Protein AF-L9V0P2-F1 (afdb_monomer_lite)

Sequence (142 aa):
MLIIDDPTDALTQFYTNRDPREFATKERNGAEVLAEKFRGRWRVETSYRVIKNRFLPQSGSSQIEHRMFLFGYAVLLYNMWTVANAIGADRDDDHDLGEDGKYWKAIVFLSNMIDDPGSLEIGEVPEGELSEFIEMIRKGFT

Structure (mmCIF, N/CA/C/O backbone):
data_AF-L9V0P2-F1
#
_entry.id   AF-L9V0P2-F1
#
loop_
_atom_site.group_PDB
_atom_site.id
_atom_site.type_symbol
_atom_site.label_atom_id
_atom_site.label_alt_id
_atom_site.label_comp_id
_atom_site.label_asym_id
_atom_site.label_entity_id
_atom_site.label_seq_id
_atom_site.pdbx_PDB_ins_code
_atom_site.Cartn_x
_atom_site.Cartn_y
_atom_site.Cartn_z
_atom_site.occupancy
_atom_site.B_iso_or_equiv
_atom_site.auth_seq_id
_atom_site.auth_comp_id
_atom_site.auth_asym_id
_atom_site.auth_atom_id
_atom_site.pdbx_PDB_model_num
ATOM 1 N N . MET A 1 1 ? 29.469 26.421 3.391 1.00 37.28 1 MET A N 1
ATOM 2 C CA . MET A 1 1 ? 29.342 26.051 1.969 1.00 37.28 1 MET A CA 1
ATOM 3 C C . MET A 1 1 ? 30.085 24.739 1.820 1.00 37.28 1 MET A C 1
ATOM 5 O O . MET A 1 1 ? 31.301 24.750 1.923 1.00 37.28 1 MET A O 1
ATOM 9 N N . LEU A 1 2 ? 29.371 23.612 1.790 1.00 45.75 2 LEU A N 1
ATOM 10 C CA . LEU A 1 2 ? 30.011 22.305 1.627 1.00 45.75 2 LEU A CA 1
ATOM 11 C C . LEU A 1 2 ? 30.403 22.177 0.155 1.00 45.75 2 LEU A C 1
ATOM 13 O O . LEU A 1 2 ? 29.533 22.237 -0.711 1.00 45.75 2 LEU A O 1
ATOM 17 N N . ILE A 1 3 ? 31.706 22.103 -0.105 1.00 48.41 3 ILE A N 1
ATOM 18 C CA . ILE A 1 3 ? 32.243 21.773 -1.422 1.00 48.41 3 ILE A CA 1
ATOM 19 C C . ILE A 1 3 ? 32.084 20.262 -1.571 1.00 48.41 3 ILE A C 1
ATOM 21 O O . ILE A 1 3 ? 32.562 19.504 -0.732 1.00 48.41 3 ILE A O 1
ATOM 25 N N . ILE A 1 4 ? 31.333 19.857 -2.588 1.00 49.81 4 ILE A N 1
ATOM 26 C CA . ILE A 1 4 ? 31.198 18.464 -2.994 1.00 49.81 4 ILE A CA 1
ATOM 27 C C . ILE A 1 4 ? 32.381 18.190 -3.934 1.00 49.81 4 ILE A C 1
ATOM 29 O O . ILE A 1 4 ? 32.367 18.659 -5.069 1.00 49.81 4 ILE A O 1
ATOM 33 N N . ASP A 1 5 ? 33.431 17.541 -3.422 1.00 58.62 5 ASP A N 1
ATOM 34 C CA . ASP A 1 5 ? 34.721 17.338 -4.115 1.00 58.62 5 ASP A CA 1
ATOM 35 C C . ASP A 1 5 ? 34.763 16.053 -4.973 1.00 58.62 5 ASP A C 1
ATOM 37 O O . ASP A 1 5 ? 35.694 15.863 -5.756 1.00 58.62 5 ASP A O 1
ATOM 41 N N . ASP A 1 6 ? 33.757 15.178 -4.870 1.00 55.38 6 ASP A N 1
ATOM 42 C CA . ASP A 1 6 ? 33.674 13.927 -5.629 1.00 55.38 6 ASP A CA 1
ATOM 43 C C . ASP A 1 6 ? 32.476 13.965 -6.607 1.00 55.38 6 ASP A C 1
ATOM 45 O O . ASP A 1 6 ? 31.336 14.131 -6.168 1.00 55.38 6 ASP A O 1
ATOM 49 N N . PRO A 1 7 ? 32.655 13.776 -7.933 1.00 55.78 7 PRO A N 1
ATOM 50 C CA . PRO A 1 7 ? 31.533 13.628 -8.872 1.00 55.78 7 PRO A CA 1
ATOM 51 C C . PRO A 1 7 ? 30.589 12.463 -8.515 1.00 55.78 7 PRO A C 1
ATOM 53 O O . PRO A 1 7 ? 29.471 12.389 -9.029 1.00 55.78 7 PRO A O 1
ATOM 56 N N . THR A 1 8 ? 31.014 11.572 -7.618 1.00 54.78 8 THR A N 1
ATOM 57 C CA . THR A 1 8 ? 30.221 10.466 -7.085 1.00 54.78 8 THR A CA 1
ATOM 58 C C . THR A 1 8 ? 29.308 10.851 -5.915 1.00 54.78 8 THR A C 1
ATOM 60 O O . THR A 1 8 ? 28.336 10.138 -5.668 1.00 54.78 8 THR A O 1
ATOM 63 N N . ASP A 1 9 ? 29.513 12.000 -5.265 1.00 51.75 9 ASP A N 1
ATOM 64 C CA . ASP A 1 9 ? 28.627 12.517 -4.204 1.00 51.75 9 ASP A CA 1
ATOM 65 C C . ASP A 1 9 ? 27.272 13.016 -4.748 1.00 51.75 9 ASP A C 1
ATOM 67 O O . ASP A 1 9 ? 26.305 13.170 -4.001 1.00 51.75 9 ASP A O 1
ATOM 71 N N . ALA A 1 10 ? 27.172 13.234 -6.064 1.00 56.38 10 ALA A N 1
ATOM 72 C CA . ALA A 1 10 ? 25.912 13.496 -6.764 1.00 56.38 10 ALA A CA 1
ATOM 73 C C . ALA A 1 10 ? 25.258 12.220 -7.336 1.00 56.38 10 ALA A C 1
ATOM 75 O O . ALA A 1 10 ? 24.128 12.269 -7.833 1.00 56.38 10 ALA A O 1
ATOM 76 N N . LEU A 1 11 ? 25.940 11.069 -7.284 1.00 62.38 11 LEU A N 1
ATOM 77 C CA . LEU A 1 11 ? 25.441 9.808 -7.827 1.00 62.38 11 LEU A CA 1
ATOM 78 C C . LEU A 1 11 ? 24.715 9.013 -6.736 1.00 62.38 11 LEU A C 1
ATOM 80 O O . LEU A 1 11 ? 25.303 8.549 -5.764 1.00 62.38 11 LEU A O 1
ATOM 84 N N . THR A 1 12 ? 23.411 8.795 -6.927 1.00 67.12 12 THR A N 1
ATOM 85 C CA . THR A 1 12 ? 22.655 7.832 -6.114 1.00 67.12 12 THR A CA 1
ATOM 86 C C . THR A 1 12 ? 23.135 6.419 -6.450 1.00 67.12 12 THR A C 1
ATOM 88 O O . THR A 1 12 ? 22.731 5.840 -7.458 1.00 67.12 12 THR A O 1
ATOM 91 N N . GLN A 1 13 ? 24.014 5.867 -5.616 1.00 79.06 13 GLN A N 1
ATOM 92 C CA . GLN A 1 13 ? 24.502 4.495 -5.741 1.00 79.06 13 GLN A CA 1
ATOM 93 C C . GLN A 1 13 ? 23.556 3.520 -5.030 1.00 79.06 13 GLN A C 1
ATOM 95 O O . GLN A 1 13 ? 23.033 3.816 -3.955 1.00 79.06 13 GLN A O 1
ATOM 100 N N . PHE A 1 14 ? 23.357 2.333 -5.604 1.00 80.06 14 PHE A N 1
ATOM 101 C CA . PHE A 1 14 ? 22.682 1.223 -4.933 1.00 80.06 14 PHE A CA 1
ATOM 102 C C . PHE A 1 14 ? 23.528 -0.041 -5.056 1.00 80.06 14 PHE A C 1
ATOM 104 O O . PHE A 1 14 ? 24.184 -0.274 -6.070 1.00 80.06 14 PHE A O 1
ATOM 111 N N . TYR A 1 15 ? 23.492 -0.864 -4.015 1.00 87.31 15 TYR A N 1
ATOM 112 C CA . TYR A 1 15 ? 24.230 -2.118 -3.954 1.00 87.31 15 TYR A CA 1
ATOM 113 C C . TYR A 1 15 ? 23.262 -3.282 -4.127 1.00 87.31 15 TYR A C 1
ATOM 115 O O . TYR A 1 15 ? 22.153 -3.274 -3.588 1.00 87.31 15 TYR A O 1
ATOM 123 N N . THR A 1 16 ? 23.672 -4.294 -4.882 1.00 87.00 16 THR A N 1
ATOM 124 C CA . THR A 1 16 ? 22.875 -5.497 -5.106 1.00 87.00 16 THR A CA 1
ATOM 125 C C . THR A 1 16 ? 23.779 -6.719 -5.185 1.00 87.00 16 THR A C 1
ATOM 127 O O . THR A 1 16 ? 24.930 -6.633 -5.600 1.00 87.00 16 THR A O 1
ATOM 130 N N . ASN A 1 17 ? 23.248 -7.866 -4.774 1.00 93.81 17 ASN A N 1
ATOM 131 C CA . ASN A 1 17 ? 23.884 -9.173 -4.923 1.00 93.81 17 ASN A CA 1
ATOM 132 C C . ASN A 1 17 ? 23.626 -9.808 -6.302 1.00 93.81 17 ASN A C 1
ATOM 134 O O . ASN A 1 17 ? 23.998 -10.956 -6.521 1.00 93.81 17 ASN A O 1
ATOM 138 N N . ARG A 1 18 ? 22.935 -9.098 -7.199 1.00 93.56 18 ARG A N 1
ATOM 139 C CA . ARG A 1 18 ? 22.586 -9.551 -8.546 1.00 93.56 18 ARG A CA 1
ATOM 140 C C . ARG A 1 18 ? 23.559 -8.984 -9.570 1.00 93.56 18 ARG A C 1
ATOM 142 O O . ARG A 1 18 ? 23.830 -7.787 -9.543 1.00 93.56 18 ARG A O 1
ATOM 149 N N . ASP A 1 19 ? 24.026 -9.813 -10.500 1.00 92.75 19 ASP A N 1
ATOM 150 C CA . ASP A 1 19 ? 24.838 -9.331 -11.619 1.00 92.75 19 ASP A CA 1
ATOM 151 C C . ASP A 1 19 ? 23.930 -8.600 -12.634 1.00 92.75 19 ASP A C 1
ATOM 153 O O . ASP A 1 19 ? 22.979 -9.198 -13.146 1.00 92.75 19 ASP A O 1
ATOM 157 N N . PRO A 1 20 ? 24.193 -7.318 -12.965 1.00 91.94 20 PRO A N 1
ATOM 158 C CA . PRO A 1 20 ? 23.451 -6.588 -13.991 1.00 91.94 20 PRO A CA 1
ATOM 159 C C . PRO A 1 20 ? 23.358 -7.307 -15.339 1.00 91.94 20 PRO A C 1
ATOM 161 O O . PRO A 1 20 ? 22.368 -7.147 -16.047 1.00 91.94 20 PRO A O 1
ATOM 164 N N . ARG A 1 21 ? 24.348 -8.123 -15.707 1.00 92.50 21 ARG A N 1
ATOM 165 C CA . ARG A 1 21 ? 24.365 -8.849 -16.986 1.00 92.50 21 ARG A CA 1
ATOM 166 C C . ARG A 1 21 ? 23.238 -9.874 -17.098 1.00 92.50 21 ARG A C 1
ATOM 168 O O . ARG A 1 21 ? 22.777 -10.118 -18.206 1.00 92.50 21 ARG A O 1
ATOM 175 N N . GLU A 1 22 ? 22.746 -10.406 -15.976 1.00 93.38 22 GLU A N 1
ATOM 176 C CA . GLU A 1 22 ? 21.591 -11.320 -15.938 1.00 93.38 22 GLU A CA 1
ATOM 177 C C . GLU A 1 22 ? 20.289 -10.649 -16.405 1.00 93.38 22 GLU A C 1
ATOM 179 O O . GLU A 1 22 ? 19.353 -11.327 -16.821 1.00 93.38 22 GLU A O 1
ATOM 184 N N . PHE A 1 23 ? 20.216 -9.318 -16.325 1.00 90.75 23 PHE A N 1
ATOM 185 C CA . PHE A 1 23 ? 19.019 -8.530 -16.633 1.00 90.75 23 PHE A CA 1
ATOM 186 C C . PHE A 1 23 ? 19.164 -7.702 -17.910 1.00 90.75 23 PHE A C 1
ATOM 188 O O . PHE A 1 23 ? 18.235 -6.986 -18.284 1.00 90.75 23 PHE A O 1
ATOM 195 N N . ALA A 1 24 ? 20.324 -7.768 -18.564 1.00 92.00 24 ALA A N 1
ATOM 196 C CA . ALA A 1 24 ? 20.554 -7.087 -19.824 1.00 92.00 24 ALA A CA 1
ATOM 197 C C . ALA A 1 24 ? 19.823 -7.817 -20.957 1.00 92.00 24 ALA A C 1
ATOM 199 O O . ALA A 1 24 ? 19.860 -9.043 -21.064 1.00 92.00 24 ALA A O 1
ATOM 200 N N . THR A 1 25 ? 19.182 -7.055 -21.834 1.00 90.69 25 THR A N 1
ATOM 201 C CA . THR A 1 25 ? 18.649 -7.565 -23.103 1.00 90.69 25 THR A CA 1
ATOM 202 C C . THR A 1 25 ? 19.380 -6.880 -24.252 1.00 90.69 25 THR A C 1
ATOM 204 O O . THR A 1 25 ? 20.214 -6.003 -24.031 1.00 90.69 25 THR A O 1
ATOM 207 N N . LYS A 1 26 ? 19.069 -7.247 -25.500 1.00 89.56 26 LYS A N 1
ATOM 208 C CA . LYS A 1 26 ? 19.621 -6.536 -26.667 1.00 89.56 26 LYS A CA 1
ATOM 209 C C . LYS A 1 26 ? 19.259 -5.043 -26.681 1.00 89.56 26 LYS A C 1
ATOM 211 O O . LYS A 1 26 ? 19.960 -4.268 -27.318 1.00 89.56 26 LYS A O 1
ATOM 216 N N . GLU A 1 27 ? 18.190 -4.660 -25.985 1.00 91.50 27 GLU A N 1
ATOM 217 C CA . GLU A 1 27 ? 17.589 -3.323 -26.036 1.00 91.50 27 GLU A CA 1
ATOM 218 C C . GLU A 1 27 ? 17.720 -2.545 -24.716 1.00 91.50 27 GLU A C 1
ATOM 220 O O . GLU A 1 27 ? 17.545 -1.331 -24.699 1.00 91.50 27 GLU A O 1
ATOM 225 N N . ARG A 1 28 ? 18.021 -3.215 -23.596 1.00 90.62 28 ARG A N 1
ATOM 226 C CA . ARG A 1 28 ? 18.011 -2.627 -22.245 1.00 90.62 28 ARG A CA 1
ATOM 227 C C . ARG A 1 28 ? 19.311 -2.914 -21.499 1.00 90.62 28 ARG A C 1
ATOM 229 O O . ARG A 1 28 ? 19.758 -4.061 -21.436 1.00 90.62 28 ARG A O 1
ATOM 236 N N . ASN A 1 29 ? 19.857 -1.899 -20.827 1.00 91.94 29 ASN A N 1
ATOM 237 C CA . ASN A 1 29 ? 20.961 -2.075 -19.885 1.00 91.94 29 ASN A CA 1
ATOM 238 C C . ASN A 1 29 ? 20.448 -2.721 -18.585 1.00 91.94 29 ASN A C 1
ATOM 240 O O . ASN A 1 29 ? 19.549 -2.197 -17.928 1.00 91.94 29 ASN A O 1
ATOM 244 N N . GLY A 1 30 ? 21.036 -3.843 -18.170 1.00 91.31 30 GLY A N 1
ATOM 245 C CA . GLY A 1 30 ? 20.585 -4.550 -16.972 1.00 91.31 30 GLY A CA 1
ATOM 246 C C . GLY A 1 30 ? 20.792 -3.790 -15.653 1.00 91.31 30 GLY A C 1
ATOM 247 O O . GLY A 1 30 ? 20.019 -3.984 -14.715 1.00 91.31 30 GLY A O 1
ATOM 248 N N . ALA A 1 31 ? 21.753 -2.861 -15.577 1.00 90.62 31 ALA A N 1
ATOM 249 C CA . ALA A 1 31 ? 21.914 -1.988 -14.410 1.00 90.62 31 ALA A CA 1
ATOM 250 C C . ALA A 1 31 ? 20.734 -1.013 -14.270 1.00 90.62 31 ALA A C 1
ATOM 252 O O . ALA A 1 31 ? 20.255 -0.765 -13.164 1.00 90.62 31 ALA A O 1
ATOM 253 N N . GLU A 1 32 ? 20.218 -0.513 -15.393 1.00 89.62 32 GLU A N 1
ATOM 254 C CA . GLU A 1 32 ? 19.029 0.339 -15.428 1.00 89.62 32 GLU A CA 1
ATOM 255 C C . GLU A 1 32 ? 17.773 -0.444 -15.029 1.00 89.62 32 GLU A C 1
ATOM 257 O O . GLU A 1 32 ? 16.990 0.033 -14.207 1.00 89.62 32 GLU A O 1
ATOM 262 N N . VAL A 1 33 ? 17.622 -1.679 -15.522 1.00 91.19 33 VAL A N 1
ATOM 263 C CA . VAL A 1 33 ? 16.533 -2.589 -15.118 1.00 91.19 33 VAL A CA 1
ATOM 264 C C . VAL A 1 33 ? 16.549 -2.821 -13.603 1.00 91.19 33 VAL A C 1
ATOM 266 O O . VAL A 1 33 ? 15.508 -2.780 -12.944 1.00 91.19 33 VAL A O 1
ATOM 269 N N . LEU A 1 34 ? 17.727 -3.050 -13.019 1.00 91.88 34 LEU A N 1
ATOM 270 C CA . LEU A 1 34 ? 17.871 -3.207 -11.571 1.00 91.88 34 LEU A CA 1
ATOM 271 C C . LEU A 1 34 ? 17.561 -1.909 -10.815 1.00 91.88 34 LEU A C 1
ATOM 273 O O . LEU A 1 34 ? 16.884 -1.959 -9.788 1.00 91.88 34 LEU A O 1
ATOM 277 N N . ALA A 1 35 ? 17.980 -0.753 -11.334 1.00 89.25 35 ALA A N 1
ATOM 278 C CA . ALA A 1 35 ? 17.664 0.545 -10.746 1.00 89.25 35 ALA A CA 1
ATOM 279 C C . ALA A 1 35 ? 16.150 0.830 -10.754 1.00 89.25 35 ALA A C 1
ATOM 281 O O . ALA A 1 35 ? 15.601 1.304 -9.761 1.00 89.25 35 ALA A O 1
ATOM 282 N N . GLU A 1 36 ? 15.440 0.519 -11.841 1.00 88.12 36 GLU A N 1
ATOM 283 C CA . GLU A 1 36 ? 13.973 0.603 -11.914 1.00 88.12 36 GLU A CA 1
ATOM 284 C C . GLU A 1 36 ? 13.296 -0.291 -10.876 1.00 88.12 36 GLU A C 1
ATOM 286 O O . GLU A 1 36 ? 12.422 0.168 -10.137 1.00 88.12 36 GLU A O 1
ATOM 291 N N . LYS A 1 37 ? 13.748 -1.543 -10.748 1.00 88.44 37 LYS A N 1
ATOM 292 C CA . LYS A 1 37 ? 13.254 -2.453 -9.705 1.00 88.44 37 LYS A CA 1
ATOM 293 C C . LYS A 1 37 ? 13.506 -1.892 -8.306 1.00 88.44 37 LYS A C 1
ATOM 295 O O . LYS A 1 37 ? 12.610 -1.941 -7.465 1.00 88.44 37 LYS A O 1
ATOM 300 N N . PHE A 1 38 ? 14.680 -1.307 -8.065 1.00 88.69 38 PHE A N 1
ATOM 301 C CA . PHE A 1 38 ? 15.011 -0.676 -6.788 1.00 88.69 38 PHE A CA 1
ATOM 302 C C . PHE A 1 38 ? 14.101 0.520 -6.474 1.00 88.69 38 PHE A C 1
ATOM 304 O O . PHE A 1 38 ? 13.636 0.653 -5.340 1.00 88.69 38 PHE A O 1
ATOM 311 N N . ARG A 1 39 ? 13.749 1.345 -7.470 1.00 86.06 39 ARG A N 1
ATOM 312 C CA . ARG A 1 39 ? 12.770 2.441 -7.303 1.00 86.06 39 ARG A CA 1
ATOM 313 C C . ARG A 1 39 ? 11.397 1.935 -6.851 1.00 86.06 39 ARG A C 1
ATOM 315 O O . ARG A 1 39 ? 10.708 2.635 -6.108 1.00 86.06 39 ARG A O 1
ATOM 322 N N . GLY A 1 40 ? 11.038 0.694 -7.188 1.00 84.25 40 GLY A N 1
ATOM 323 C CA . GLY A 1 40 ? 9.845 0.010 -6.678 1.00 84.25 40 GLY A CA 1
ATOM 324 C C . GLY A 1 40 ? 9.732 -0.012 -5.145 1.00 84.25 40 GLY A C 1
ATOM 325 O O . GLY A 1 40 ? 8.617 -0.032 -4.625 1.00 84.25 40 GLY A O 1
ATOM 326 N N . ARG A 1 41 ? 10.847 0.103 -4.405 1.00 86.00 41 ARG A N 1
ATOM 327 C CA . ARG A 1 41 ? 10.872 0.239 -2.934 1.00 86.00 41 ARG A CA 1
ATOM 328 C C . ARG A 1 41 ? 9.991 1.383 -2.430 1.00 86.00 41 ARG A C 1
ATOM 330 O O . ARG A 1 41 ? 9.335 1.239 -1.401 1.00 86.00 41 ARG A O 1
ATOM 337 N N . TRP A 1 42 ? 9.939 2.500 -3.159 1.00 87.31 42 TRP A N 1
ATOM 338 C CA . TRP A 1 42 ? 9.136 3.664 -2.772 1.00 87.31 42 TRP A CA 1
ATOM 339 C C . TRP A 1 42 ? 7.640 3.339 -2.676 1.00 87.31 42 TRP A C 1
ATOM 341 O O . TRP A 1 42 ? 6.929 3.905 -1.843 1.00 87.31 42 TRP A O 1
ATOM 351 N N . ARG A 1 43 ? 7.154 2.372 -3.468 1.00 84.75 43 ARG A N 1
ATOM 352 C CA . ARG A 1 43 ? 5.760 1.908 -3.400 1.00 84.75 4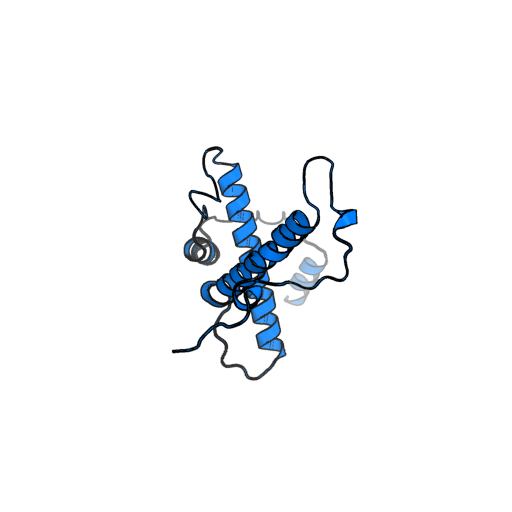3 ARG A CA 1
ATOM 353 C C . ARG A 1 43 ? 5.445 1.288 -2.040 1.00 84.75 43 ARG A C 1
ATOM 355 O O . ARG A 1 43 ? 4.370 1.536 -1.496 1.00 84.75 43 ARG A O 1
ATOM 362 N N . VAL A 1 44 ? 6.392 0.550 -1.458 1.00 87.12 44 VAL A N 1
ATOM 363 C CA . VAL A 1 44 ? 6.246 -0.042 -0.119 1.00 87.12 44 VAL A CA 1
ATOM 364 C C . VAL A 1 44 ? 6.151 1.057 0.935 1.00 87.12 44 VAL A C 1
ATOM 366 O O . VAL A 1 44 ? 5.216 1.063 1.729 1.00 87.12 44 VAL A O 1
ATOM 369 N N . GLU A 1 45 ? 7.060 2.032 0.906 1.00 89.69 45 GLU A N 1
ATOM 370 C CA . GLU A 1 45 ? 7.040 3.156 1.851 1.00 89.69 45 GLU A CA 1
ATOM 371 C C . GLU A 1 45 ? 5.737 3.963 1.755 1.00 89.69 45 GLU A C 1
ATOM 373 O O . GLU A 1 45 ? 5.116 4.294 2.768 1.00 89.69 45 GLU A O 1
ATOM 378 N N . THR A 1 46 ? 5.288 4.227 0.528 1.00 89.75 46 THR A N 1
ATOM 379 C CA . THR A 1 46 ? 4.017 4.907 0.262 1.00 89.75 46 THR A CA 1
ATOM 380 C C . THR A 1 46 ? 2.843 4.129 0.857 1.00 89.75 46 THR A C 1
ATOM 382 O O . THR A 1 46 ? 2.006 4.712 1.546 1.00 89.75 46 THR A O 1
ATOM 385 N N . SER A 1 47 ? 2.814 2.809 0.669 1.00 91.06 47 SER A N 1
ATOM 386 C CA . SER A 1 47 ? 1.768 1.934 1.213 1.00 91.06 47 SER A CA 1
ATOM 387 C C . SER A 1 47 ? 1.757 1.960 2.744 1.00 91.06 47 SER A C 1
ATOM 389 O O . SER A 1 47 ? 0.715 2.206 3.349 1.00 91.06 47 SER A O 1
ATOM 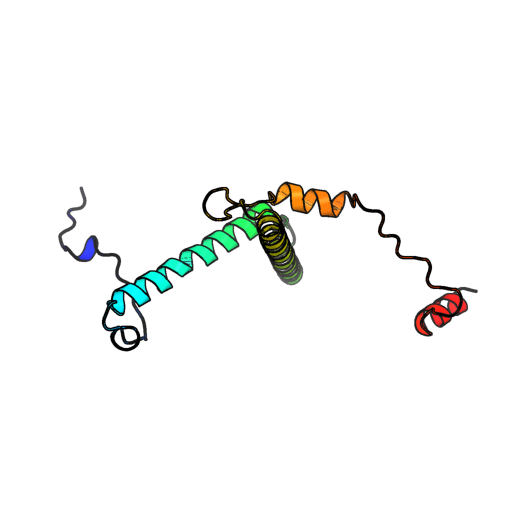391 N N . TYR A 1 48 ? 2.926 1.833 3.382 1.00 93.19 48 TYR A N 1
ATOM 392 C CA . TYR A 1 48 ? 3.064 1.941 4.839 1.00 93.19 48 TYR A CA 1
ATOM 393 C C . TYR A 1 48 ? 2.581 3.287 5.382 1.00 93.19 48 TYR A C 1
ATOM 395 O O . TYR A 1 48 ? 1.916 3.340 6.418 1.00 93.19 48 TYR A O 1
ATOM 403 N N . ARG A 1 49 ? 2.883 4.384 4.681 1.00 94.00 49 ARG A N 1
ATOM 404 C CA . ARG A 1 49 ? 2.432 5.728 5.057 1.00 94.00 49 ARG A CA 1
ATOM 405 C C . ARG A 1 49 ? 0.912 5.840 5.024 1.00 94.00 49 ARG A C 1
ATOM 407 O O . ARG A 1 49 ? 0.327 6.422 5.934 1.00 94.00 49 ARG A O 1
ATOM 414 N N . VAL A 1 50 ? 0.272 5.267 4.007 1.00 94.31 50 VAL A N 1
ATOM 415 C CA . VAL A 1 50 ? -1.191 5.238 3.899 1.00 94.31 50 VAL A CA 1
ATOM 416 C C . VAL A 1 50 ? -1.797 4.381 5.007 1.00 94.31 50 VAL A C 1
ATOM 418 O O . VAL A 1 50 ? -2.688 4.865 5.701 1.00 94.31 50 VAL A O 1
ATOM 421 N N . ILE A 1 51 ? -1.283 3.168 5.236 1.00 95.56 51 ILE A N 1
ATOM 422 C CA . ILE A 1 51 ? -1.741 2.283 6.319 1.00 95.56 51 ILE A CA 1
ATOM 423 C C . ILE A 1 51 ? -1.690 3.025 7.655 1.00 95.56 51 ILE A C 1
ATOM 425 O O . ILE A 1 51 ? -2.708 3.153 8.331 1.00 95.56 51 ILE A O 1
ATOM 429 N N . LYS A 1 52 ? -0.534 3.602 8.001 1.00 93.31 52 LYS A N 1
ATOM 430 C CA . LYS A 1 52 ? -0.332 4.294 9.279 1.00 93.31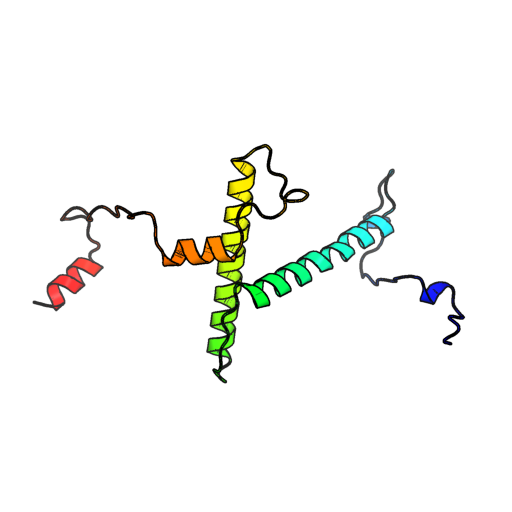 52 LYS A CA 1
ATOM 431 C C . LYS A 1 52 ? -1.242 5.512 9.457 1.00 93.31 52 LYS A C 1
ATOM 433 O O . LYS A 1 52 ? -1.712 5.752 10.561 1.00 93.31 52 LYS A O 1
ATOM 438 N N . ASN A 1 53 ? -1.464 6.289 8.398 1.00 94.50 53 ASN A N 1
ATOM 439 C CA . ASN A 1 53 ? -2.154 7.577 8.505 1.00 94.50 53 ASN A CA 1
ATOM 440 C C . ASN A 1 53 ? -3.661 7.502 8.236 1.00 94.50 53 ASN A C 1
ATOM 442 O O . ASN A 1 53 ? -4.365 8.470 8.518 1.00 94.50 53 ASN A O 1
ATOM 446 N N . ARG A 1 54 ? -4.151 6.418 7.620 1.00 94.50 54 ARG A N 1
ATOM 447 C CA . ARG A 1 54 ? -5.553 6.291 7.191 1.00 94.50 54 ARG A CA 1
ATOM 448 C C . ARG A 1 54 ? -6.276 5.088 7.784 1.00 94.50 54 ARG A C 1
ATOM 450 O O . ARG A 1 54 ? -7.479 5.183 7.968 1.00 94.50 54 ARG A O 1
ATOM 457 N N . PHE A 1 55 ? -5.568 3.995 8.067 1.00 95.00 55 PHE A N 1
ATOM 458 C CA . PHE A 1 55 ? -6.185 2.724 8.466 1.00 95.00 55 PHE A CA 1
ATOM 459 C C . PHE A 1 55 ? -5.819 2.286 9.882 1.00 95.00 55 PHE A C 1
ATOM 461 O O . PHE A 1 55 ? -6.609 1.605 10.523 1.00 95.00 55 PHE A O 1
ATOM 468 N N . LEU A 1 56 ? -4.633 2.652 10.374 1.00 94.75 56 LEU A N 1
ATOM 469 C CA . LEU A 1 56 ? -4.172 2.258 11.698 1.00 94.75 56 LEU A CA 1
ATOM 470 C C . LEU A 1 56 ? -4.857 3.102 12.785 1.00 94.75 56 LEU A C 1
ATOM 472 O O . LEU A 1 56 ? -4.585 4.303 12.872 1.00 94.75 56 LEU A O 1
ATOM 476 N N . PRO A 1 57 ? -5.698 2.503 13.648 1.00 90.31 57 PRO A N 1
ATOM 477 C CA . PRO A 1 57 ? -6.259 3.220 14.783 1.00 90.31 57 PRO A CA 1
ATOM 478 C C . PRO A 1 57 ? -5.168 3.577 15.797 1.00 90.31 57 PRO A C 1
ATOM 480 O O . PRO A 1 57 ? -4.225 2.816 16.038 1.00 90.31 57 PRO A O 1
ATOM 483 N N . GLN A 1 58 ? -5.310 4.742 16.427 1.00 88.12 58 GLN A N 1
ATOM 484 C CA . GLN A 1 58 ? -4.444 5.125 17.536 1.00 88.12 58 GLN A CA 1
ATOM 485 C C . GLN A 1 58 ? -4.740 4.239 18.751 1.00 88.12 58 GLN A C 1
ATOM 487 O O . GLN A 1 58 ? -5.892 4.067 19.139 1.00 88.12 58 GLN A O 1
ATOM 492 N N . SER A 1 59 ? -3.693 3.684 19.364 1.00 86.56 59 SER A N 1
ATOM 493 C CA . SER A 1 59 ? -3.807 2.849 20.561 1.00 86.56 59 SER A CA 1
ATOM 494 C C . SER A 1 59 ? -2.892 3.358 21.664 1.00 86.56 59 SER A C 1
ATOM 496 O O . SER A 1 59 ? -1.696 3.552 21.449 1.00 86.56 59 SER A O 1
ATOM 498 N N . GLY A 1 60 ? -3.457 3.536 22.859 1.00 87.81 60 GLY A N 1
ATOM 499 C CA . GLY A 1 60 ? -2.707 3.816 24.086 1.00 87.81 60 GLY A CA 1
ATOM 500 C C . GLY A 1 60 ? -2.211 2.558 24.808 1.00 87.81 60 GLY A C 1
ATOM 501 O O . GLY A 1 60 ? -1.530 2.672 25.823 1.00 87.81 60 GLY A O 1
ATOM 502 N N . SER A 1 61 ? -2.542 1.356 24.318 1.00 89.19 61 SER A N 1
ATOM 503 C CA . SER A 1 61 ? -2.176 0.104 24.992 1.00 89.19 61 SER A CA 1
ATOM 504 C C . SER A 1 61 ? -0.659 -0.106 24.990 1.00 89.19 61 SER A C 1
ATOM 506 O O . SER A 1 61 ? -0.000 0.103 23.969 1.00 89.19 61 SER A O 1
ATOM 508 N N . SER A 1 62 ? -0.086 -0.534 26.115 1.00 89.75 62 SER A N 1
ATOM 509 C CA . SER A 1 62 ? 1.333 -0.911 26.229 1.00 89.75 62 SER A CA 1
ATOM 510 C C . SER A 1 62 ? 1.617 -2.342 25.763 1.00 89.75 62 SER A C 1
ATOM 512 O O . SER A 1 62 ? 2.770 -2.675 25.503 1.00 89.75 62 SER A O 1
ATOM 514 N N . GLN A 1 63 ? 0.577 -3.168 25.634 1.00 94.88 63 GLN A N 1
ATOM 515 C CA . GLN A 1 63 ? 0.677 -4.575 25.249 1.00 94.88 63 GLN A CA 1
ATOM 516 C C . GLN A 1 63 ? 0.954 -4.706 23.746 1.00 94.88 63 GLN A C 1
ATOM 518 O O . GLN A 1 63 ? 0.283 -4.083 22.914 1.00 94.88 63 GLN A O 1
ATOM 523 N N . ILE A 1 64 ? 1.965 -5.502 23.396 1.00 93.00 64 ILE A N 1
ATOM 524 C CA . ILE A 1 64 ? 2.434 -5.656 22.015 1.00 93.00 64 ILE A CA 1
ATOM 525 C C . ILE A 1 64 ? 1.417 -6.413 21.160 1.00 93.00 64 ILE A C 1
ATOM 527 O O . ILE A 1 64 ? 1.235 -6.094 19.990 1.00 93.00 64 ILE A O 1
ATOM 531 N N . GLU A 1 65 ? 0.697 -7.348 21.764 1.00 94.50 65 GLU A N 1
ATOM 532 C CA . GLU A 1 65 ? -0.321 -8.202 21.163 1.00 94.50 65 GLU A CA 1
ATOM 533 C C . GLU A 1 65 ? -1.442 -7.351 20.562 1.00 94.50 65 GLU A C 1
ATOM 535 O O . GLU A 1 65 ? -1.791 -7.508 19.392 1.00 94.50 65 GLU A O 1
ATOM 540 N N . HIS A 1 66 ? -1.931 -6.362 21.318 1.00 93.38 66 HIS A N 1
ATOM 541 C CA . HIS A 1 66 ? -2.939 -5.421 20.834 1.00 93.38 66 HIS A CA 1
ATOM 542 C C . HIS A 1 66 ? -2.415 -4.566 19.680 1.00 93.38 66 HIS A C 1
ATOM 544 O O . HIS A 1 66 ? -3.119 -4.352 18.697 1.00 93.38 66 HIS A O 1
ATOM 550 N N . ARG A 1 67 ? -1.169 -4.082 19.761 1.00 94.00 67 ARG A N 1
ATOM 551 C CA . ARG A 1 67 ? -0.575 -3.268 18.687 1.00 94.00 67 ARG A CA 1
ATOM 552 C C . ARG A 1 67 ? -0.380 -4.079 17.408 1.00 94.00 67 ARG A C 1
ATOM 554 O O . ARG A 1 67 ? -0.643 -3.560 16.326 1.00 94.00 67 ARG A O 1
ATOM 561 N N . MET A 1 68 ? 0.032 -5.339 17.532 1.00 94.50 68 MET A N 1
ATOM 562 C CA . MET A 1 68 ? 0.192 -6.258 16.406 1.00 94.50 68 MET A CA 1
ATOM 563 C C . MET A 1 68 ? -1.151 -6.616 15.776 1.00 94.50 68 MET A C 1
ATOM 565 O O . MET A 1 68 ? -1.268 -6.579 14.553 1.00 94.50 68 MET A O 1
ATOM 569 N N . PHE A 1 69 ? -2.176 -6.881 16.589 1.00 95.31 69 PHE A N 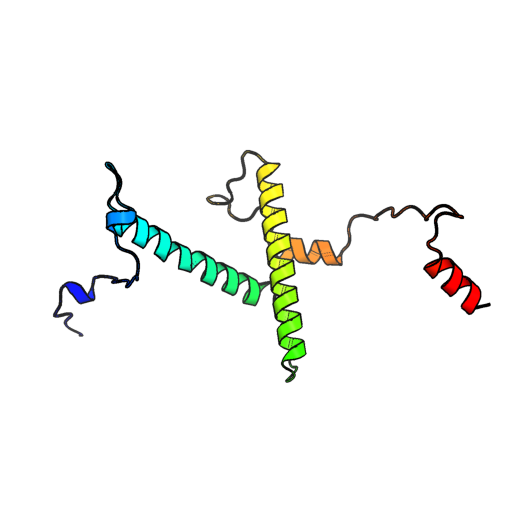1
ATOM 570 C CA . PHE A 1 69 ? -3.533 -7.100 16.097 1.00 95.31 69 PHE A CA 1
ATOM 571 C C . PHE A 1 69 ? -4.048 -5.889 15.310 1.00 95.31 69 PHE A C 1
ATOM 573 O O . PHE A 1 69 ? -4.456 -6.033 14.160 1.00 95.31 69 PHE A O 1
ATOM 580 N N . LEU A 1 70 ? -3.965 -4.682 15.884 1.00 95.19 70 LEU A N 1
ATOM 581 C CA . LEU A 1 70 ? -4.424 -3.455 15.224 1.00 95.19 70 LEU A CA 1
ATOM 582 C C . LEU A 1 70 ? -3.640 -3.160 13.942 1.00 95.19 70 LEU A C 1
ATOM 584 O O . LEU A 1 70 ? -4.220 -2.701 12.960 1.00 95.19 70 LEU A O 1
ATOM 588 N N . PHE A 1 71 ? -2.338 -3.448 13.926 1.00 94.56 71 PHE A N 1
ATOM 589 C CA . PHE A 1 71 ? -1.532 -3.334 12.717 1.00 94.56 71 PHE A CA 1
ATOM 590 C C . PHE A 1 71 ? -1.972 -4.331 11.638 1.00 94.56 71 PHE A C 1
ATOM 592 O O . PHE A 1 71 ? -2.202 -3.924 10.501 1.00 94.56 71 PHE A O 1
ATOM 599 N N . GLY A 1 72 ? -2.148 -5.610 11.983 1.00 96.38 72 GLY A N 1
ATOM 600 C CA . GLY A 1 72 ? -2.640 -6.627 11.050 1.00 96.38 72 GLY A CA 1
ATOM 601 C C . GLY A 1 72 ? -4.027 -6.289 10.499 1.00 96.38 72 GLY A C 1
ATOM 602 O O . GLY A 1 72 ? -4.261 -6.389 9.295 1.00 96.38 72 GLY A O 1
ATOM 603 N N . TYR A 1 73 ? -4.918 -5.791 11.355 1.00 95.31 73 TYR A N 1
ATOM 604 C CA . TYR A 1 73 ? -6.245 -5.329 10.962 1.00 95.31 73 TYR A CA 1
ATOM 605 C C . TYR A 1 73 ? -6.189 -4.126 10.006 1.00 95.31 73 TYR A C 1
ATOM 607 O O . TYR A 1 73 ? -6.866 -4.109 8.979 1.00 95.31 73 TYR A O 1
ATOM 615 N N . ALA A 1 74 ? -5.318 -3.150 10.273 1.00 96.25 74 ALA A N 1
ATOM 616 C CA . ALA A 1 74 ? -5.104 -2.008 9.384 1.00 96.25 74 ALA A CA 1
ATOM 617 C C . ALA A 1 74 ? -4.574 -2.422 7.999 1.00 96.25 74 ALA A C 1
ATOM 619 O O . ALA A 1 74 ? -4.999 -1.868 6.984 1.00 96.25 74 ALA A O 1
ATOM 620 N N . VAL A 1 75 ? -3.671 -3.409 7.943 1.00 96.81 75 VAL A N 1
ATOM 621 C CA . VAL A 1 75 ? -3.176 -3.985 6.681 1.00 96.81 75 VAL A CA 1
ATOM 622 C C . VAL A 1 75 ? -4.312 -4.659 5.909 1.00 96.81 75 VAL A C 1
ATOM 624 O O . VAL A 1 75 ? -4.433 -4.449 4.703 1.00 96.81 75 VAL A O 1
ATOM 627 N N . LEU A 1 76 ? -5.172 -5.422 6.590 1.00 96.12 76 LEU A N 1
ATOM 628 C CA . LEU A 1 76 ? -6.331 -6.064 5.968 1.00 96.12 76 LEU A CA 1
ATOM 629 C C . LEU A 1 76 ? -7.278 -5.029 5.339 1.00 96.12 76 LEU A C 1
ATOM 631 O O . LEU A 1 76 ? -7.636 -5.165 4.169 1.00 96.12 76 LEU A O 1
ATOM 635 N N . LEU A 1 77 ? -7.629 -3.967 6.072 1.00 95.69 77 LEU A N 1
ATOM 636 C CA . LEU A 1 77 ? -8.488 -2.890 5.560 1.00 95.69 77 LEU A CA 1
ATOM 637 C C . LEU A 1 77 ? -7.871 -2.174 4.355 1.00 95.69 77 LEU A C 1
ATOM 639 O O . LEU A 1 77 ? -8.560 -1.920 3.368 1.00 95.69 77 LEU A O 1
ATOM 643 N N . TYR A 1 78 ? -6.567 -1.892 4.398 1.00 95.94 78 TYR A N 1
ATOM 644 C CA . TYR A 1 78 ? -5.846 -1.305 3.269 1.00 95.94 78 TYR A CA 1
ATOM 645 C C . TYR A 1 78 ? -5.874 -2.205 2.024 1.00 95.94 78 TYR A C 1
ATOM 647 O O . TYR A 1 78 ? -6.061 -1.713 0.907 1.00 95.94 78 TYR A O 1
ATOM 655 N N . ASN A 1 79 ? -5.718 -3.519 2.202 1.00 95.50 79 ASN A N 1
ATOM 656 C CA . ASN A 1 79 ? -5.776 -4.477 1.102 1.00 95.50 79 ASN A CA 1
ATOM 657 C C . ASN A 1 79 ? -7.180 -4.531 0.487 1.00 95.50 79 ASN A C 1
ATOM 659 O O . ASN A 1 79 ? -7.303 -4.440 -0.733 1.00 95.50 79 ASN A O 1
ATOM 663 N N . MET A 1 80 ? -8.233 -4.592 1.309 1.00 95.69 80 MET A N 1
ATOM 664 C CA . MET A 1 80 ? -9.619 -4.547 0.824 1.00 95.69 80 MET A CA 1
ATOM 665 C C . MET A 1 80 ? -9.911 -3.248 0.069 1.00 95.69 80 MET A C 1
ATOM 667 O O . MET A 1 80 ? -10.467 -3.283 -1.025 1.00 95.69 80 MET A O 1
ATOM 671 N N . TRP A 1 81 ? -9.467 -2.106 0.598 1.00 95.62 81 TRP A N 1
ATOM 672 C CA . TRP A 1 81 ? -9.590 -0.818 -0.080 1.00 95.62 81 TRP A CA 1
ATOM 673 C C . TRP A 1 81 ? -8.854 -0.791 -1.426 1.00 95.62 81 TRP A C 1
ATOM 675 O O . TRP A 1 81 ? -9.370 -0.257 -2.408 1.00 95.62 81 TRP A O 1
ATOM 685 N N . THR A 1 82 ? -7.661 -1.384 -1.502 1.00 94.19 82 THR A N 1
ATOM 686 C CA . THR A 1 82 ? -6.884 -1.474 -2.748 1.00 94.19 82 THR A CA 1
ATOM 687 C C . THR A 1 82 ? -7.608 -2.317 -3.795 1.00 94.19 82 THR A C 1
ATOM 689 O O . THR A 1 82 ? -7.705 -1.892 -4.944 1.00 94.19 82 THR A O 1
ATOM 692 N N . VAL A 1 83 ? -8.170 -3.461 -3.394 1.00 94.69 83 VAL A N 1
ATOM 693 C CA . VAL A 1 83 ? -8.979 -4.321 -4.270 1.00 94.69 83 VAL A CA 1
ATOM 694 C C . VAL A 1 83 ? -10.247 -3.600 -4.728 1.00 94.69 83 VAL A C 1
ATOM 696 O O . VAL A 1 83 ? -10.548 -3.607 -5.915 1.00 94.69 83 VAL A O 1
ATOM 699 N N . ALA A 1 84 ? -10.952 -2.911 -3.828 1.00 93.06 84 ALA A N 1
ATOM 700 C CA . ALA A 1 84 ? -12.144 -2.141 -4.180 1.00 93.06 84 ALA A CA 1
ATOM 701 C C . ALA A 1 84 ? -11.846 -1.037 -5.209 1.00 93.06 84 ALA A C 1
ATOM 703 O O . ALA A 1 84 ? -12.636 -0.825 -6.122 1.00 93.06 84 ALA A O 1
ATOM 704 N N . ASN A 1 85 ? -10.694 -0.368 -5.097 1.00 93.75 85 ASN A N 1
ATOM 705 C CA . ASN A 1 85 ? -10.251 0.610 -6.093 1.00 93.75 85 ASN A CA 1
ATOM 706 C C . ASN A 1 85 ? -9.911 -0.030 -7.439 1.00 93.75 85 ASN A C 1
ATOM 708 O O . ASN A 1 85 ? -10.215 0.562 -8.465 1.00 93.75 85 ASN A O 1
ATOM 712 N N . ALA A 1 86 ? -9.284 -1.209 -7.434 1.00 91.62 86 ALA A N 1
ATOM 713 C CA . ALA A 1 86 ? -8.980 -1.934 -8.663 1.00 91.62 86 ALA A CA 1
ATOM 714 C C . ALA A 1 86 ? -10.262 -2.374 -9.381 1.00 91.62 86 ALA A C 1
ATOM 716 O O . ALA A 1 86 ? -10.402 -2.118 -10.565 1.00 91.62 86 ALA A O 1
ATOM 717 N N . ILE A 1 87 ? -11.224 -2.951 -8.653 1.00 93.06 87 ILE A N 1
ATOM 718 C CA . ILE A 1 87 ? -12.533 -3.344 -9.201 1.00 93.06 87 ILE A CA 1
ATOM 719 C C . ILE A 1 87 ? -13.321 -2.121 -9.682 1.00 93.06 87 ILE A C 1
ATOM 721 O O . ILE A 1 87 ? -14.030 -2.195 -10.676 1.00 93.06 87 ILE A O 1
ATOM 725 N N . GLY A 1 88 ? -13.247 -1.009 -8.951 1.00 91.50 88 GLY A N 1
ATOM 726 C CA . GLY A 1 88 ? -13.913 0.230 -9.332 1.00 91.50 88 GLY A CA 1
ATOM 727 C C . GLY A 1 88 ? -13.389 0.790 -10.652 1.00 91.50 88 GLY A C 1
ATOM 728 O O . GLY A 1 88 ? -14.185 1.043 -11.545 1.00 91.50 88 GLY A O 1
ATOM 729 N N . ALA A 1 89 ? -12.065 0.884 -10.786 1.00 90.50 89 ALA A N 1
ATOM 730 C CA . ALA A 1 89 ? -11.424 1.301 -12.029 1.00 90.50 89 ALA A CA 1
ATOM 731 C C . ALA A 1 89 ? -11.663 0.308 -13.179 1.00 90.50 89 ALA A C 1
ATOM 733 O O . ALA A 1 89 ? -11.871 0.721 -14.301 1.00 90.50 89 ALA A O 1
ATOM 734 N N . ASP A 1 90 ? -11.704 -0.998 -12.911 1.00 90.12 90 ASP A N 1
ATOM 735 C CA . ASP A 1 90 ? -12.004 -2.012 -13.938 1.00 90.12 90 ASP A CA 1
ATOM 736 C C . ASP A 1 90 ? -13.451 -1.930 -14.465 1.00 90.12 90 ASP A C 1
ATOM 738 O O . ASP A 1 90 ? -13.731 -2.288 -15.601 1.00 90.12 90 ASP A O 1
ATOM 742 N N . ARG A 1 91 ? -14.398 -1.449 -13.649 1.00 89.81 91 ARG A N 1
ATOM 743 C CA . ARG A 1 91 ? -15.788 -1.220 -14.086 1.00 89.81 91 ARG A CA 1
ATOM 744 C C . ARG A 1 91 ? -15.955 0.050 -14.907 1.00 89.81 91 ARG A C 1
ATOM 746 O O . ARG A 1 91 ? -16.928 0.162 -15.650 1.00 89.81 91 ARG A O 1
ATOM 753 N N . ASP A 1 92 ? -15.073 1.009 -14.685 1.00 86.06 92 ASP A N 1
ATOM 754 C CA . ASP A 1 92 ? -15.081 2.319 -15.304 1.00 86.06 92 ASP A CA 1
ATOM 755 C C . ASP A 1 92 ? -13.858 2.387 -16.215 1.00 86.06 92 ASP A C 1
ATOM 757 O O . ASP A 1 92 ? -12.819 2.890 -15.809 1.00 86.06 92 ASP A O 1
ATOM 761 N N . ASP A 1 93 ? -13.974 1.801 -17.414 1.00 77.75 93 ASP A N 1
ATOM 762 C CA . ASP A 1 93 ? -12.872 1.577 -18.376 1.00 77.75 93 ASP A CA 1
ATOM 763 C C . ASP A 1 93 ? -12.025 2.838 -18.678 1.00 77.75 93 ASP A C 1
ATOM 765 O O . ASP A 1 93 ? -10.919 2.725 -19.204 1.00 77.75 93 ASP A O 1
ATOM 769 N N . ASP A 1 94 ? -12.537 4.033 -18.363 1.00 85.19 94 ASP A N 1
ATOM 770 C CA . ASP A 1 94 ? -11.881 5.332 -18.560 1.00 85.19 94 ASP A CA 1
ATOM 771 C C . ASP A 1 94 ? -11.128 5.846 -17.313 1.00 85.19 94 ASP A C 1
ATOM 773 O O . ASP A 1 94 ? -10.477 6.884 -17.371 1.00 85.19 94 ASP A O 1
ATOM 777 N N . HIS A 1 95 ? -11.197 5.153 -16.168 1.00 86.19 95 HIS A N 1
ATOM 778 C CA . HIS A 1 95 ? -10.566 5.600 -14.922 1.00 86.19 95 HIS A CA 1
ATOM 779 C C . HIS A 1 95 ? -9.137 5.067 -14.778 1.00 86.19 95 HIS A C 1
ATOM 781 O O . HIS A 1 95 ? -8.912 3.913 -14.388 1.00 86.19 95 HIS A O 1
ATOM 787 N N . ASP A 1 96 ? -8.140 5.930 -14.978 1.00 85.62 96 ASP A N 1
ATOM 788 C CA . ASP A 1 96 ? -6.736 5.567 -14.784 1.00 85.62 96 ASP A CA 1
ATOM 789 C C . ASP A 1 96 ? -6.298 5.823 -13.333 1.00 85.62 96 ASP A C 1
ATOM 791 O O . ASP A 1 96 ? -6.116 6.951 -12.872 1.00 85.62 96 ASP A O 1
ATOM 795 N N . LEU A 1 97 ? -6.023 4.747 -12.588 1.00 85.06 97 LEU A N 1
ATOM 796 C CA . LEU A 1 97 ? -5.509 4.835 -11.215 1.00 85.06 97 LEU A CA 1
ATOM 797 C C . LEU A 1 97 ? -4.152 5.561 -11.091 1.00 85.06 97 LEU A C 1
ATOM 799 O O . LEU A 1 97 ? -3.751 5.920 -9.974 1.00 85.06 97 LEU A O 1
ATOM 803 N N . GLY A 1 98 ? -3.416 5.706 -12.193 1.00 82.38 98 GLY A N 1
ATOM 804 C CA . GLY A 1 98 ? -2.160 6.436 -12.312 1.00 82.38 98 GLY A CA 1
ATOM 805 C C . GLY A 1 98 ? -2.332 7.937 -12.551 1.00 82.38 98 GLY A C 1
ATOM 806 O O . GLY A 1 98 ? -1.550 8.704 -11.984 1.00 82.38 98 GLY A O 1
ATOM 807 N N . GLU A 1 99 ? -3.337 8.347 -13.330 1.00 82.12 99 GLU A N 1
ATOM 808 C CA . GLU A 1 99 ? -3.610 9.751 -13.680 1.00 82.12 99 GLU A CA 1
ATOM 809 C C . GLU A 1 99 ? -4.666 10.376 -12.756 1.00 82.12 99 GLU A C 1
ATOM 811 O O . GLU A 1 99 ? -4.384 11.354 -12.059 1.00 82.12 99 GLU A O 1
ATOM 816 N N . ASP A 1 100 ? -5.835 9.746 -12.645 1.00 83.88 100 ASP A N 1
ATOM 817 C CA . ASP A 1 100 ? -6.973 10.204 -11.834 1.00 83.88 100 ASP A CA 1
ATOM 818 C C . ASP A 1 100 ? -6.821 9.846 -10.350 1.00 83.88 100 ASP A C 1
ATOM 820 O O . ASP A 1 100 ? -7.486 10.385 -9.456 1.00 83.88 100 ASP A O 1
ATOM 824 N N . GLY A 1 101 ? -5.911 8.918 -10.059 1.00 87.06 101 GLY A N 1
ATOM 825 C CA . GLY A 1 101 ? -5.648 8.431 -8.717 1.00 87.06 101 GLY A CA 1
ATOM 826 C C . GLY A 1 101 ? -6.701 7.433 -8.239 1.00 87.06 101 GLY A C 1
ATOM 827 O O . GLY A 1 101 ? -7.292 6.671 -8.995 1.00 87.06 101 GLY A O 1
ATOM 828 N N . LYS A 1 102 ? -6.897 7.351 -6.921 1.00 89.31 102 LYS A N 1
ATOM 829 C CA . LYS A 1 102 ? -7.765 6.327 -6.321 1.00 89.31 102 LYS A CA 1
ATOM 830 C C . LYS A 1 102 ? -9.232 6.603 -6.637 1.00 89.31 102 LYS A C 1
ATOM 832 O O . LYS A 1 102 ? -9.722 7.645 -6.212 1.00 89.31 102 LYS A O 1
ATOM 837 N N . TYR A 1 103 ? -9.899 5.628 -7.262 1.00 89.75 103 TYR A N 1
ATOM 838 C CA . TYR A 1 103 ? -11.343 5.607 -7.494 1.00 89.75 103 TYR A CA 1
ATOM 839 C C . TYR A 1 103 ? -12.085 6.007 -6.212 1.00 89.75 103 TYR A C 1
ATOM 841 O O . TYR A 1 103 ? -12.642 7.098 -6.123 1.00 89.75 103 TYR A O 1
ATOM 849 N N . TRP A 1 104 ? -11.949 5.217 -5.138 1.00 91.50 104 TRP A N 1
ATOM 850 C CA . TRP A 1 104 ? -12.525 5.504 -3.821 1.00 91.50 104 TRP A CA 1
ATOM 851 C C . TRP A 1 104 ? -11.491 6.036 -2.837 1.00 91.50 104 TRP A C 1
ATOM 853 O O . TRP A 1 104 ? -10.461 5.412 -2.569 1.00 91.50 104 TRP A O 1
ATOM 863 N N . LYS A 1 105 ? -11.814 7.149 -2.171 1.00 92.69 105 LYS A N 1
ATOM 864 C CA . LYS A 1 105 ? -11.030 7.658 -1.036 1.00 92.69 105 LYS A CA 1
ATOM 865 C C . LYS A 1 105 ? -11.130 6.703 0.157 1.00 92.69 105 LYS A C 1
ATOM 867 O O . LYS A 1 105 ? -12.203 6.191 0.458 1.00 92.69 105 LYS A O 1
ATOM 872 N N . ALA A 1 106 ? -10.030 6.533 0.893 1.00 91.69 106 ALA A N 1
ATOM 873 C CA . ALA A 1 106 ? -9.974 5.639 2.058 1.00 91.69 106 ALA A CA 1
ATOM 874 C C . ALA A 1 106 ? -11.045 5.952 3.117 1.00 91.69 106 ALA A C 1
ATOM 876 O O . ALA A 1 106 ? -11.649 5.039 3.662 1.00 91.69 106 ALA A O 1
ATOM 877 N N . ILE A 1 107 ? -11.314 7.237 3.377 1.00 89.81 107 ILE A N 1
ATOM 878 C CA . ILE A 1 107 ? -12.341 7.631 4.350 1.00 89.81 107 ILE A CA 1
ATOM 879 C C . ILE A 1 107 ? -13.750 7.232 3.906 1.00 89.81 107 ILE A C 1
ATOM 881 O O . ILE A 1 107 ? -14.508 6.728 4.718 1.00 89.81 107 ILE A O 1
ATOM 885 N N . VAL A 1 108 ? -14.065 7.375 2.615 1.00 90.25 108 VAL A N 1
ATOM 886 C CA . VAL A 1 108 ? -15.364 6.973 2.054 1.00 90.25 108 VAL A CA 1
ATOM 887 C C . VAL A 1 108 ? -15.530 5.459 2.153 1.00 90.25 108 VAL A C 1
ATOM 889 O O . VAL A 1 108 ? -16.569 4.978 2.583 1.00 90.25 108 VAL A O 1
ATOM 892 N N . PHE A 1 109 ? -14.475 4.708 1.826 1.00 91.56 109 PHE A N 1
ATOM 893 C CA . PHE A 1 109 ? -14.465 3.255 1.977 1.00 91.56 109 PHE A CA 1
ATOM 894 C C . PHE A 1 109 ? -14.728 2.814 3.425 1.00 91.56 109 PHE A C 1
ATOM 896 O O . PHE A 1 109 ? -15.554 1.937 3.650 1.00 91.56 109 PHE A O 1
ATOM 903 N N . LEU A 1 110 ? -14.056 3.432 4.402 1.00 90.31 110 LEU A N 1
ATOM 904 C CA . LEU A 1 110 ? -14.234 3.098 5.817 1.00 90.31 110 LEU A CA 1
ATOM 905 C C . LEU A 1 110 ? -15.617 3.499 6.347 1.00 90.31 110 LEU A C 1
ATOM 907 O O . LEU A 1 110 ? -16.214 2.719 7.080 1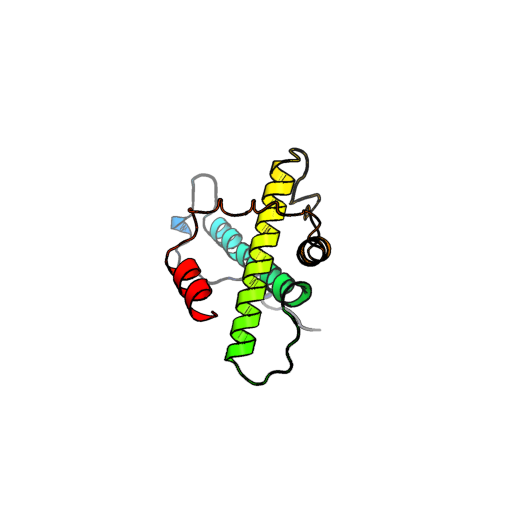.00 90.31 110 LEU A O 1
ATOM 911 N N . SER A 1 111 ? -16.140 4.668 5.964 1.00 86.81 111 SER A N 1
ATOM 912 C CA . SER A 1 111 ? -17.502 5.088 6.326 1.00 86.81 111 SER A CA 1
ATOM 913 C C . SER A 1 111 ? -18.545 4.107 5.798 1.00 86.81 111 SER A C 1
ATOM 915 O O . SER A 1 111 ? -19.373 3.636 6.566 1.00 86.81 111 SER A O 1
ATOM 917 N N . ASN A 1 112 ? -18.426 3.682 4.539 1.00 85.62 112 ASN A N 1
ATOM 918 C CA . ASN A 1 112 ? -19.354 2.716 3.949 1.00 85.62 112 ASN A CA 1
ATOM 919 C C . ASN A 1 112 ? -19.338 1.340 4.641 1.00 85.62 112 ASN A C 1
ATOM 921 O O . ASN A 1 112 ? -20.326 0.622 4.555 1.00 85.62 112 ASN A O 1
ATOM 925 N N . MET A 1 113 ? -18.245 0.957 5.314 1.00 81.62 113 MET A N 1
ATOM 926 C CA . MET A 1 113 ? -18.209 -0.267 6.128 1.00 81.62 113 MET A CA 1
ATOM 927 C C . MET A 1 113 ? -18.943 -0.122 7.465 1.00 81.62 113 MET A C 1
ATOM 929 O O . MET A 1 113 ? -19.375 -1.123 8.025 1.00 81.62 113 MET A O 1
ATOM 933 N N . ILE A 1 114 ? -19.033 1.096 8.001 1.00 81.25 114 ILE A N 1
ATOM 934 C CA . ILE A 1 114 ? -19.724 1.383 9.265 1.00 81.25 114 ILE A CA 1
ATOM 935 C C . ILE A 1 114 ? -21.216 1.580 9.013 1.00 81.25 114 ILE A C 1
ATOM 937 O O . ILE A 1 114 ? -22.036 1.072 9.771 1.00 81.25 114 ILE A O 1
ATOM 941 N N . ASP A 1 115 ? -21.544 2.314 7.953 1.00 79.31 115 ASP A N 1
ATOM 942 C CA . ASP A 1 115 ? -22.908 2.746 7.658 1.00 79.31 115 ASP A CA 1
ATOM 943 C C . ASP A 1 115 ? -23.777 1.631 7.044 1.00 79.31 115 ASP A C 1
ATOM 945 O O . ASP A 1 115 ? -24.965 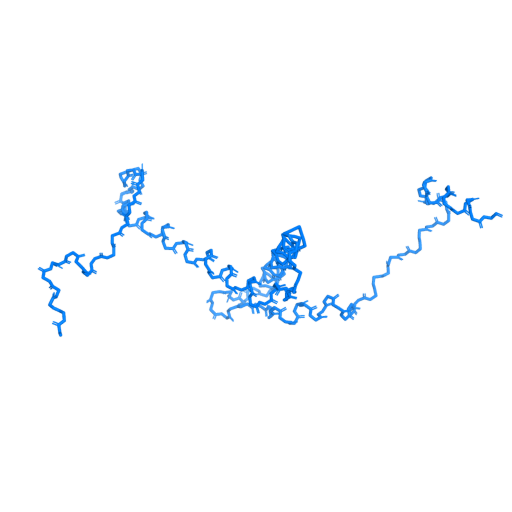1.862 6.850 1.00 79.31 115 ASP A O 1
ATOM 949 N N . ASP A 1 116 ? -23.190 0.460 6.740 1.00 66.56 116 ASP A N 1
ATOM 950 C CA . ASP A 1 116 ? -23.810 -0.722 6.107 1.00 66.56 116 ASP A CA 1
ATOM 951 C C . ASP A 1 116 ? -25.022 -0.380 5.213 1.00 66.56 116 ASP A C 1
ATOM 953 O O . ASP A 1 116 ? -26.171 -0.680 5.545 1.00 66.56 116 ASP A O 1
ATOM 957 N N . PRO A 1 117 ? -24.809 0.321 4.082 1.00 60.72 117 PRO A N 1
ATOM 958 C CA . PRO A 1 117 ? -25.909 0.873 3.293 1.00 60.72 117 PRO A CA 1
ATOM 959 C C . PRO A 1 117 ? -26.728 -0.194 2.552 1.00 60.72 117 PRO A C 1
ATOM 961 O O . PRO A 1 117 ? -27.750 0.131 1.947 1.00 60.72 117 PRO A O 1
ATOM 964 N N . GLY A 1 118 ? -26.278 -1.451 2.549 1.00 56.78 118 GLY A N 1
ATOM 965 C CA . GLY A 1 118 ? -27.018 -2.570 1.992 1.00 56.78 118 GLY A CA 1
ATOM 966 C C . GLY A 1 118 ? -27.576 -3.417 3.119 1.00 56.78 118 GLY A C 1
ATOM 967 O O . GLY A 1 118 ? -26.813 -4.024 3.856 1.00 56.78 118 GLY A O 1
ATOM 968 N N . SER A 1 119 ? -28.898 -3.553 3.206 1.00 57.56 119 SER A N 1
ATOM 969 C CA . SER A 1 119 ? -29.461 -4.692 3.921 1.00 57.56 119 SER A CA 1
ATOM 970 C C . SER A 1 119 ? -28.940 -5.957 3.240 1.00 57.56 119 SER A C 1
ATOM 972 O O . SER A 1 119 ? -29.385 -6.304 2.143 1.00 57.56 119 SER A O 1
ATOM 974 N N . LEU A 1 120 ? -27.972 -6.637 3.849 1.00 56.94 120 LEU A N 1
ATOM 975 C CA . LEU A 1 120 ? -27.716 -8.024 3.509 1.00 56.94 120 LEU A CA 1
ATOM 976 C C . LEU A 1 120 ? -28.996 -8.779 3.873 1.00 56.94 120 LEU A C 1
ATOM 978 O O . LEU A 1 120 ? -29.240 -9.068 5.043 1.00 56.94 120 LEU A O 1
ATOM 982 N N . GLU A 1 121 ? -29.823 -9.090 2.873 1.00 54.53 121 GLU A N 1
ATOM 983 C CA . GLU A 1 121 ? -30.812 -10.157 2.991 1.00 54.53 121 GLU A CA 1
ATOM 984 C C . GLU A 1 121 ? -30.043 -11.476 3.083 1.00 54.53 121 GLU A C 1
ATOM 986 O O . GLU A 1 121 ? -29.945 -12.261 2.140 1.00 54.53 121 GLU A O 1
ATOM 991 N N . ILE A 1 122 ? -29.430 -11.704 4.242 1.00 57.00 122 ILE A N 1
ATOM 992 C CA . ILE A 1 122 ? -29.110 -13.045 4.692 1.00 57.00 122 ILE A CA 1
ATOM 993 C C . ILE A 1 122 ? -30.488 -13.640 4.942 1.00 57.00 122 ILE A C 1
ATOM 995 O O . ILE A 1 122 ? -31.087 -13.382 5.985 1.00 57.00 122 ILE A O 1
ATOM 999 N N . GLY A 1 123 ? -31.050 -14.303 3.929 1.00 61.97 123 GLY A N 1
ATOM 1000 C CA . GLY A 1 123 ? -32.324 -14.993 4.080 1.00 61.97 123 GLY A CA 1
ATOM 1001 C C . GLY A 1 123 ? -32.302 -15.808 5.370 1.00 61.97 123 GLY A C 1
ATOM 1002 O O . GLY A 1 123 ? -31.249 -16.325 5.761 1.00 61.97 123 GLY A O 1
ATOM 1003 N N . GLU A 1 124 ? -33.437 -15.888 6.063 1.00 66.00 124 GLU A N 1
ATOM 1004 C CA . GLU A 1 124 ? -33.539 -16.817 7.182 1.00 66.00 124 GLU A CA 1
ATOM 1005 C C . GLU A 1 124 ? -33.139 -18.201 6.671 1.00 66.00 124 GLU A C 1
ATOM 1007 O O . GLU A 1 124 ? -33.628 -18.650 5.630 1.00 66.00 124 GLU A O 1
ATOM 1012 N N . VAL A 1 125 ? -32.203 -18.851 7.369 1.00 65.94 125 VAL A N 1
ATOM 1013 C CA . VAL A 1 125 ? -31.890 -20.251 7.085 1.00 65.94 125 VAL A CA 1
ATOM 1014 C C . VAL A 1 125 ? -33.219 -21.001 7.182 1.00 65.94 125 VAL A C 1
ATOM 1016 O O . VAL A 1 125 ? -33.850 -20.914 8.242 1.00 65.94 125 VAL A O 1
ATOM 1019 N N . PRO A 1 126 ? -33.675 -21.685 6.114 1.00 66.31 126 PRO A N 1
ATOM 1020 C CA . PRO A 1 126 ? -34.932 -22.415 6.147 1.00 66.31 126 PRO A CA 1
ATOM 1021 C C . PRO A 1 126 ? -34.979 -23.305 7.389 1.00 66.31 126 PRO A C 1
ATOM 1023 O O . PRO A 1 126 ? -33.979 -23.947 7.729 1.00 66.31 126 PRO A O 1
ATOM 1026 N N . GLU A 1 127 ? -36.118 -23.338 8.087 1.00 64.62 127 GLU A N 1
ATOM 1027 C CA . GLU A 1 127 ? -36.294 -24.247 9.222 1.00 64.62 127 GLU A CA 1
ATOM 1028 C C . GLU A 1 127 ? -35.951 -25.680 8.778 1.00 64.62 127 GLU A C 1
ATOM 1030 O O . GLU A 1 127 ? -36.627 -26.259 7.930 1.00 64.62 127 GLU A O 1
ATOM 1035 N N . GLY A 1 128 ? -34.860 -26.231 9.324 1.00 65.50 128 GLY A N 1
ATOM 1036 C CA . GLY A 1 128 ? -34.326 -27.550 8.957 1.00 65.50 128 GLY A CA 1
ATOM 1037 C C . GLY A 1 128 ? -32.959 -27.558 8.260 1.00 65.50 128 GLY A C 1
ATOM 1038 O O . GLY A 1 128 ? -32.358 -28.624 8.167 1.00 65.50 128 GLY A O 1
ATOM 1039 N N . GLU A 1 129 ? -32.425 -26.408 7.835 1.00 66.44 129 GLU A N 1
ATOM 1040 C CA . GLU A 1 129 ? -31.063 -26.281 7.269 1.00 66.44 129 GLU A CA 1
ATOM 1041 C C . GLU A 1 129 ? -30.030 -25.733 8.272 1.00 66.44 129 GLU A C 1
ATOM 1043 O O . GLU A 1 129 ? -28.865 -25.497 7.941 1.00 66.44 129 GLU A O 1
ATOM 1048 N N . LEU A 1 130 ? -30.436 -25.542 9.530 1.00 67.69 130 LEU A N 1
ATOM 1049 C CA . LEU A 1 130 ? -29.524 -25.156 10.599 1.00 67.69 130 LEU A CA 1
ATOM 1050 C C . LEU A 1 130 ? -28.516 -26.279 10.868 1.00 67.69 130 LEU A C 1
ATOM 1052 O O . LEU A 1 130 ? -28.870 -27.447 11.012 1.00 67.69 130 LEU A O 1
ATOM 1056 N N . SER A 1 131 ? -27.244 -25.902 10.989 1.00 71.94 131 SER A N 1
ATOM 1057 C CA . SER A 1 131 ? -26.187 -26.804 11.452 1.00 71.94 131 SER A CA 1
ATOM 1058 C C . SER A 1 131 ? -26.556 -27.432 12.802 1.00 71.94 131 SER A C 1
ATOM 1060 O O . SER A 1 131 ? -27.097 -26.753 13.680 1.00 71.94 131 SER A O 1
ATOM 1062 N N . GLU A 1 132 ? -26.180 -28.700 13.006 1.00 70.12 132 GLU A N 1
ATOM 1063 C CA . GLU A 1 132 ? -26.346 -29.422 14.279 1.00 70.12 132 GLU A CA 1
ATOM 1064 C C . GLU A 1 132 ? -25.817 -28.628 15.485 1.00 70.12 132 GLU A C 1
ATOM 1066 O O . GLU A 1 132 ? -26.368 -28.711 16.583 1.00 70.12 132 GLU A O 1
ATOM 1071 N N . PHE A 1 133 ? -24.784 -27.803 15.280 1.00 66.38 133 PHE A N 1
ATOM 1072 C CA . PHE A 1 133 ? -24.223 -26.940 16.316 1.00 66.38 133 PHE A CA 1
ATOM 1073 C C . PHE A 1 133 ? -25.209 -25.857 16.787 1.00 66.38 133 PHE A C 1
ATOM 1075 O O . PHE A 1 133 ? -25.288 -25.571 17.981 1.00 66.38 133 PHE A O 1
ATOM 1082 N N . ILE A 1 134 ? -25.992 -25.278 15.873 1.00 69.44 134 ILE A N 1
ATOM 1083 C CA . ILE A 1 134 ? -27.000 -24.259 16.204 1.00 69.44 134 ILE A CA 1
ATOM 1084 C C . ILE A 1 134 ? -28.213 -24.905 16.883 1.00 69.44 134 ILE A C 1
ATOM 1086 O O . ILE A 1 134 ? -28.718 -24.374 17.872 1.00 69.44 134 ILE A O 1
ATOM 1090 N N . GLU A 1 135 ? -28.631 -26.083 16.420 1.00 73.56 135 GLU A N 1
ATOM 1091 C CA . GLU A 1 135 ? -29.680 -26.882 17.069 1.00 73.56 135 GLU A CA 1
ATOM 1092 C C . GLU A 1 135 ? -29.307 -27.270 18.508 1.00 73.56 135 GLU A C 1
ATOM 1094 O O . GLU A 1 135 ? -30.129 -27.176 19.423 1.00 73.56 135 GLU A O 1
ATOM 1099 N N . MET A 1 136 ? -28.047 -27.648 18.733 1.00 70.69 136 MET A N 1
ATOM 1100 C CA . MET A 1 136 ? -27.519 -27.945 20.064 1.00 70.69 136 MET A CA 1
ATOM 1101 C C . MET A 1 136 ? -27.570 -26.718 20.985 1.00 70.69 136 MET A C 1
ATOM 1103 O O . MET A 1 136 ? -27.986 -26.839 22.137 1.00 70.69 136 MET A O 1
ATOM 1107 N N . ILE A 1 137 ? -27.195 -25.536 20.484 1.00 73.88 137 ILE A N 1
ATOM 1108 C CA . ILE A 1 137 ? -27.282 -24.279 21.241 1.00 73.88 137 ILE A CA 1
ATOM 1109 C C . ILE A 1 137 ? -28.740 -23.973 21.598 1.00 73.88 137 ILE A C 1
ATOM 1111 O O . ILE A 1 137 ? -29.031 -23.704 22.759 1.00 73.88 137 ILE A O 1
ATOM 1115 N N . ARG A 1 138 ? -29.672 -24.077 20.644 1.00 69.69 138 ARG A N 1
ATOM 1116 C CA . ARG A 1 138 ? -31.099 -23.790 20.872 1.00 69.69 138 ARG A CA 1
ATOM 1117 C C . ARG A 1 138 ? -31.706 -24.695 21.951 1.00 69.69 138 ARG A C 1
ATOM 1119 O O . ARG A 1 138 ? -32.434 -24.212 22.813 1.00 69.69 138 ARG A O 1
ATOM 1126 N N . LYS A 1 139 ? -31.351 -25.984 21.950 1.00 72.88 139 LYS A N 1
ATOM 1127 C CA . LYS A 1 139 ? -31.805 -26.971 22.948 1.00 72.88 139 LYS A CA 1
ATOM 1128 C C . LYS A 1 139 ? -31.167 -26.803 24.329 1.00 72.88 139 LYS A C 1
ATOM 1130 O O . LYS A 1 139 ? -31.742 -27.267 25.303 1.00 72.88 139 LYS A O 1
ATOM 1135 N N . GLY A 1 140 ? -30.005 -26.156 24.431 1.00 64.19 140 GLY A N 1
ATOM 1136 C CA . GLY A 1 140 ? -29.308 -25.927 25.703 1.00 64.19 140 GLY A CA 1
ATOM 1137 C C . GLY A 1 140 ? -29.842 -24.756 26.539 1.00 64.19 140 GLY A C 1
ATOM 1138 O O . GLY A 1 140 ? -29.424 -24.601 27.683 1.00 64.19 140 GLY A O 1
ATOM 1139 N N . PHE A 1 141 ? -30.741 -23.936 25.983 1.00 55.09 141 PHE A N 1
ATOM 1140 C CA . PHE A 1 141 ? -31.319 -22.752 26.637 1.00 55.09 141 PHE A CA 1
ATOM 1141 C C . PHE A 1 141 ? -32.824 -22.878 26.950 1.00 55.09 141 PHE A C 1
ATOM 1143 O O . PHE A 1 141 ? -33.458 -21.874 27.274 1.00 55.09 141 PHE A O 1
ATOM 1150 N N . THR A 1 142 ? -33.394 -24.088 26.867 1.00 51.00 142 THR A N 1
ATOM 1151 C CA . THR A 1 142 ? -34.771 -24.400 27.314 1.00 51.00 142 THR A CA 1
ATOM 1152 C C . THR A 1 142 ? -34.726 -25.349 28.502 1.00 51.00 142 THR A C 1
ATOM 1154 O O . THR A 1 142 ? -35.565 -25.182 29.413 1.00 51.00 142 THR A O 1
#

Organism: Natrialba magadii (strain ATCC 43099 / DSM 3394 / CCM 3739 / CIP 104546 / IAM 13178 / JCM 8861 / NBRC 102185 / NCIMB 2190 / MS3) (NCBI:txid547559)

pLDDT: mean 82.36, std 14.23, range [37.28, 96.81]

Radius of gyration: 25.39 Å; chains: 1; bounding box: 71×56×54 Å

Foldseek 3Di:
DDDPPDPCVPPPDDDDPDDLVVQDDPVDRSVVVVVVVVVCVVVVVVLVVCLVPQQQDDDPDPDVVVNVVSSVRSVVLSVVQVVVQVVQCVVVVPDDCVPNNGPDDSVRSVVCVVVVPDDPCPDDCPVPNDDPVVVVVVVVVD

Secondary structure (DSSP, 8-state):
------TTTTS-----SS-GGGG--SSS-HHHHHHHHHHTHHHHHHHHHHIIIII--------HHHHHHHHHHHHHHHHHHHHHHHHHHHHSTT--TTTT--SS-HHHHHHHHHS--S----PPPPTT-S-HHHHHHHHTT-